Protein AF-A0A7W1L766-F1 (afdb_monomer_lite)

Foldseek 3Di:
DVQVVQVVVCVPDPANKWKFWWFQDPVNFFTAGDYTVPQPPVLNVVRGGQGADCLRAQFSNCLVVVAKDWFQFLCPDRSNPPPSVVCVVRLWTIKIKHFDADPVGHTGGIMMMTHNHGDDDDPVNVPPD

Structure (mmCIF, N/CA/C/O backbone):
data_AF-A0A7W1L766-F1
#
_entry.id   AF-A0A7W1L766-F1
#
loop_
_atom_site.group_PDB
_atom_site.id
_atom_site.type_symbol
_atom_site.label_atom_id
_atom_site.label_alt_id
_atom_site.label_comp_id
_atom_site.label_asym_id
_atom_site.label_entity_id
_atom_site.label_seq_id
_atom_site.pdbx_PDB_ins_code
_atom_site.Cartn_x
_atom_site.Cartn_y
_atom_site.Cartn_z
_atom_site.occupancy
_atom_site.B_iso_or_equiv
_atom_site.auth_seq_id
_atom_site.auth_comp_id
_atom_site.auth_asym_id
_atom_site.auth_atom_id
_atom_site.pdbx_PDB_model_num
ATOM 1 N N . MET A 1 1 ? -17.785 -5.235 -5.051 1.00 73.00 1 MET A N 1
ATOM 2 C CA . MET A 1 1 ? -18.137 -4.032 -4.266 1.00 73.00 1 MET A CA 1
ATOM 3 C C . MET A 1 1 ? -16.911 -3.146 -3.993 1.00 73.00 1 MET A C 1
ATOM 5 O O . MET A 1 1 ? -16.981 -1.982 -4.343 1.00 73.00 1 MET A O 1
ATOM 9 N N . LEU A 1 2 ? -15.754 -3.659 -3.542 1.00 89.00 2 LEU A N 1
ATOM 10 C CA . LEU A 1 2 ? -14.512 -2.852 -3.420 1.00 89.00 2 LEU A CA 1
ATOM 11 C C . LEU A 1 2 ? -13.773 -2.606 -4.747 1.00 89.00 2 LEU A C 1
ATOM 13 O O . LEU A 1 2 ? -13.305 -1.503 -5.010 1.00 89.00 2 LEU A O 1
ATOM 17 N N . ALA A 1 3 ? -13.728 -3.607 -5.631 1.00 90.50 3 ALA A N 1
ATOM 18 C CA . ALA A 1 3 ? -13.066 -3.480 -6.933 1.00 90.50 3 ALA A CA 1
ATOM 19 C C . ALA A 1 3 ? -13.605 -2.317 -7.788 1.00 90.50 3 ALA A C 1
ATOM 21 O O . ALA A 1 3 ? -12.844 -1.680 -8.507 1.00 90.50 3 ALA A O 1
ATOM 22 N N . ALA A 1 4 ? -14.900 -2.005 -7.678 1.00 91.19 4 ALA A N 1
ATOM 23 C CA . ALA A 1 4 ? -15.510 -0.891 -8.399 1.00 91.19 4 ALA A CA 1
ATOM 24 C C . ALA A 1 4 ? -14.983 0.475 -7.925 1.00 91.19 4 ALA A C 1
ATOM 26 O O . ALA A 1 4 ? -14.847 1.383 -8.745 1.00 91.19 4 ALA A O 1
ATOM 27 N N . VAL A 1 5 ? -14.653 0.607 -6.633 1.00 92.50 5 VAL A N 1
ATOM 28 C CA . VAL A 1 5 ? -14.050 1.822 -6.062 1.00 92.50 5 VAL A CA 1
ATOM 29 C C . VAL A 1 5 ? -12.672 2.029 -6.674 1.00 92.50 5 VAL A C 1
ATOM 31 O O . VAL A 1 5 ? -12.446 3.044 -7.326 1.00 92.50 5 VAL A O 1
ATOM 34 N N . VAL A 1 6 ? -11.803 1.017 -6.573 1.00 94.44 6 VAL A N 1
ATOM 35 C CA . VAL A 1 6 ? -10.446 1.048 -7.140 1.00 94.44 6 VAL A CA 1
ATOM 36 C C . VAL A 1 6 ? -10.481 1.389 -8.630 1.00 94.44 6 VAL A C 1
ATOM 38 O O . VAL A 1 6 ? -9.856 2.355 -9.055 1.00 94.44 6 VAL A O 1
ATOM 41 N N . GLN A 1 7 ? -11.296 0.679 -9.412 1.00 92.88 7 GLN A N 1
ATOM 42 C CA . GLN A 1 7 ? -11.413 0.926 -10.850 1.00 92.88 7 GLN A CA 1
ATOM 43 C C . GLN A 1 7 ? -11.918 2.333 -11.185 1.00 92.88 7 GLN A C 1
ATOM 45 O O . GLN A 1 7 ? -11.585 2.877 -12.235 1.00 92.88 7 GLN A O 1
ATOM 50 N N . THR A 1 8 ? -12.765 2.918 -10.337 1.00 92.94 8 THR A N 1
ATOM 51 C CA . THR A 1 8 ? -13.269 4.276 -10.555 1.00 92.94 8 THR A CA 1
ATOM 52 C C . THR A 1 8 ? -12.166 5.300 -10.340 1.00 92.94 8 THR A C 1
ATOM 54 O O . THR A 1 8 ? -11.994 6.160 -11.201 1.00 92.94 8 THR A O 1
ATOM 57 N N . VAL A 1 9 ? -11.372 5.163 -9.275 1.00 91.19 9 VAL A N 1
ATOM 58 C CA . VAL A 1 9 ? -10.219 6.045 -9.034 1.00 91.19 9 VAL A CA 1
ATOM 59 C C . VAL A 1 9 ? -9.183 5.897 -10.153 1.00 91.19 9 VAL A C 1
ATOM 61 O O . VAL A 1 9 ? -8.719 6.892 -10.705 1.00 91.19 9 VAL A O 1
ATOM 64 N N . GLU A 1 10 ? -8.878 4.665 -10.566 1.00 92.88 10 GLU A N 1
ATOM 65 C CA . GLU A 1 10 ? -7.962 4.397 -11.682 1.00 92.88 10 GLU A CA 1
ATOM 66 C C . GLU A 1 10 ? -8.439 5.023 -13.003 1.00 92.88 10 GLU A C 1
ATOM 68 O O . GLU A 1 10 ? -7.623 5.533 -13.763 1.00 92.88 10 GLU A O 1
ATOM 73 N N . ARG A 1 11 ? -9.750 5.001 -13.295 1.00 91.88 11 ARG A N 1
ATOM 74 C CA . ARG A 1 11 ? -10.323 5.614 -14.511 1.00 91.88 11 ARG A CA 1
ATOM 75 C C . ARG A 1 11 ? -10.340 7.139 -14.475 1.00 91.88 11 ARG A C 1
ATOM 77 O O . ARG A 1 11 ? -10.264 7.759 -15.529 1.00 91.88 11 ARG A O 1
ATOM 84 N N . GLN A 1 12 ? -10.513 7.731 -13.296 1.00 88.50 12 GLN A N 1
ATOM 85 C CA . GLN A 1 12 ? -10.543 9.186 -13.126 1.00 88.50 12 GLN A CA 1
ATOM 86 C C . GLN A 1 12 ? -9.139 9.793 -13.064 1.00 88.50 12 GLN A C 1
ATOM 88 O O . GLN A 1 12 ? -8.976 10.992 -13.290 1.00 88.50 12 GLN A O 1
ATOM 93 N N . SER A 1 13 ? -8.121 8.982 -12.771 1.00 85.19 13 SER A N 1
ATOM 94 C CA . SER A 1 13 ? -6.739 9.435 -12.777 1.00 85.19 13 SER A CA 1
ATOM 95 C C . SER A 1 13 ? -6.286 9.793 -14.191 1.00 85.19 13 SER A C 1
ATOM 97 O O . SER A 1 13 ? -6.412 9.008 -15.127 1.00 85.19 13 SER A O 1
ATOM 99 N N . SER A 1 14 ? -5.666 10.962 -14.339 1.00 83.25 14 SER A N 1
ATOM 100 C CA . SER A 1 14 ? -4.963 11.353 -15.566 1.00 83.25 14 SER A CA 1
ATOM 101 C C . SER A 1 14 ? -3.554 10.747 -15.664 1.00 83.25 14 SER A C 1
ATOM 103 O O . SER A 1 14 ? -2.766 11.149 -16.517 1.00 83.25 14 SER A O 1
ATOM 105 N N . THR A 1 15 ? -3.196 9.829 -14.761 1.00 83.31 15 THR A N 1
ATOM 106 C CA . THR A 1 15 ? -1.867 9.206 -14.665 1.00 83.31 15 THR A CA 1
ATOM 107 C C . THR A 1 15 ? -1.968 7.688 -14.821 1.00 83.31 15 THR A C 1
ATOM 109 O O . THR A 1 15 ? -3.051 7.119 -14.723 1.00 83.31 15 THR A O 1
ATOM 112 N N . GLN A 1 16 ? -0.840 7.000 -15.023 1.00 87.31 16 GLN A N 1
ATOM 113 C CA . GLN A 1 16 ? -0.775 5.527 -15.071 1.00 87.31 16 GLN A CA 1
ATOM 114 C C . GLN A 1 16 ? -0.879 4.870 -13.677 1.00 87.31 16 GLN A C 1
ATOM 116 O O . GLN A 1 16 ? -0.234 3.859 -13.411 1.00 87.31 16 GLN A O 1
ATOM 121 N N . MET A 1 17 ? -1.648 5.472 -12.770 1.00 92.88 17 MET A N 1
ATOM 122 C CA . MET A 1 17 ? -1.785 5.016 -11.392 1.00 92.88 17 MET A CA 1
ATOM 123 C C . MET A 1 17 ? -2.572 3.703 -11.322 1.00 92.88 17 MET A C 1
ATOM 125 O O . MET A 1 17 ? -3.586 3.538 -12.005 1.00 92.88 17 MET A O 1
ATOM 129 N N . LEU A 1 18 ? -2.095 2.781 -10.488 1.00 96.44 18 LEU A N 1
ATOM 130 C CA . LEU A 1 18 ? -2.773 1.530 -10.148 1.00 96.44 18 LEU A CA 1
ATOM 131 C C . LEU A 1 18 ? -3.232 1.592 -8.695 1.00 96.44 18 LEU A C 1
ATOM 133 O O . LEU A 1 18 ? -2.467 2.029 -7.838 1.00 96.44 18 LEU A O 1
ATOM 137 N N . GLY A 1 19 ? -4.450 1.145 -8.407 1.00 96.31 19 GLY A N 1
ATOM 138 C CA . GLY A 1 19 ? -4.994 1.187 -7.054 1.00 96.31 19 GLY A CA 1
ATOM 139 C C . GLY A 1 19 ? -5.086 -0.192 -6.404 1.00 96.31 19 GLY A C 1
ATOM 140 O O . GLY A 1 19 ? -5.240 -1.211 -7.082 1.00 96.31 19 GLY A O 1
ATOM 141 N N . SER A 1 20 ? -5.073 -0.228 -5.074 1.00 97.81 20 SER A N 1
ATOM 142 C CA . SER A 1 20 ? -5.461 -1.413 -4.308 1.00 97.81 20 SER A CA 1
ATOM 143 C C . SER A 1 20 ? -6.152 -1.056 -3.000 1.00 97.81 20 SER A C 1
ATOM 145 O O . SER A 1 20 ? -6.006 0.040 -2.466 1.00 97.81 20 SER A O 1
ATOM 147 N N . ILE A 1 21 ? -6.902 -2.018 -2.473 1.00 98.31 21 ILE A N 1
ATOM 148 C CA . ILE A 1 21 ? -7.406 -2.009 -1.104 1.00 98.31 21 ILE A CA 1
ATOM 149 C C . ILE A 1 21 ? -6.888 -3.270 -0.430 1.00 98.31 21 ILE A C 1
ATOM 151 O O . ILE A 1 21 ? -7.128 -4.373 -0.931 1.00 98.31 21 ILE A O 1
ATOM 155 N N . LEU A 1 22 ? -6.214 -3.101 0.704 1.00 98.25 22 LEU A N 1
ATOM 156 C CA . LEU A 1 22 ? -5.900 -4.192 1.617 1.00 98.25 22 LEU A CA 1
ATOM 157 C C . LEU A 1 22 ? -6.731 -4.026 2.887 1.00 98.25 22 LEU A C 1
ATOM 159 O O . LEU A 1 22 ? -6.830 -2.920 3.410 1.00 98.25 22 LEU A O 1
ATOM 163 N N . 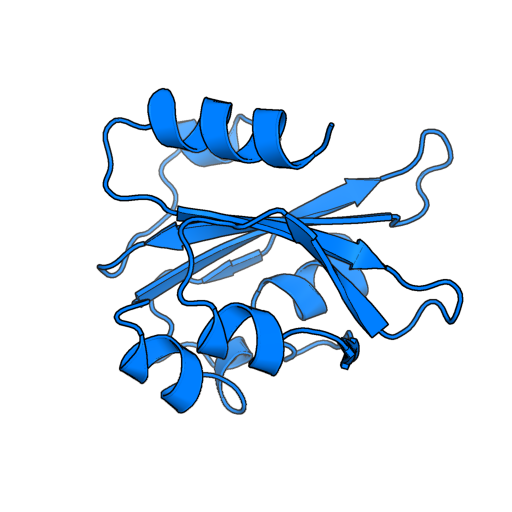LEU A 1 23 ? -7.342 -5.099 3.373 1.00 98.44 23 LEU A N 1
ATOM 164 C CA . LEU A 1 23 ? -8.195 -5.092 4.559 1.00 98.44 23 LEU A CA 1
ATOM 165 C C . LEU A 1 23 ? -7.439 -5.662 5.752 1.00 98.44 23 LEU A C 1
ATOM 167 O O . LEU A 1 23 ? -6.740 -6.657 5.606 1.00 98.44 23 LEU A O 1
ATOM 171 N N . LEU A 1 24 ? -7.585 -5.046 6.919 1.00 98.44 24 LEU A N 1
ATOM 172 C CA . LEU A 1 24 ? -7.036 -5.593 8.152 1.00 98.44 24 LEU A CA 1
ATOM 173 C C . LEU A 1 24 ? -7.811 -6.862 8.518 1.00 98.44 24 LEU A C 1
ATOM 175 O O . LEU A 1 24 ? -9.044 -6.853 8.560 1.00 98.44 24 LEU A O 1
ATOM 179 N N . ASP A 1 25 ? -7.084 -7.951 8.732 1.00 97.88 25 ASP A N 1
ATOM 180 C CA . ASP A 1 25 ? -7.641 -9.225 9.158 1.00 97.88 25 ASP A CA 1
ATOM 181 C C . ASP A 1 25 ? -8.164 -9.119 10.599 1.00 97.88 25 ASP A C 1
ATOM 183 O O . ASP A 1 25 ? -7.858 -8.197 11.358 1.00 97.88 25 ASP A O 1
ATOM 187 N N . THR A 1 26 ? -8.969 -10.096 10.990 1.00 96.00 26 THR A N 1
ATOM 188 C CA . THR A 1 26 ? -9.570 -10.195 12.325 1.00 96.00 26 THR A CA 1
ATOM 189 C C . THR A 1 26 ? -8.550 -10.371 13.450 1.00 96.00 26 THR A C 1
ATOM 191 O O . THR A 1 26 ? -8.878 -10.101 14.604 1.00 96.00 26 THR A O 1
ATOM 194 N N . ASP A 1 27 ? -7.315 -10.769 13.129 1.00 96.81 27 ASP A N 1
ATOM 195 C CA . ASP A 1 27 ? -6.200 -10.800 14.079 1.00 96.81 27 ASP A CA 1
ATOM 196 C C . ASP A 1 27 ? -5.653 -9.406 14.433 1.00 96.81 27 ASP A C 1
ATOM 198 O O . ASP A 1 27 ? -4.925 -9.269 15.414 1.00 96.81 27 ASP A O 1
ATOM 202 N N . GLY A 1 28 ? -6.019 -8.369 13.670 1.00 95.38 28 GLY A N 1
ATOM 203 C CA . GLY A 1 28 ? -5.560 -6.997 13.873 1.00 95.38 28 GLY A CA 1
ATOM 204 C C . GLY A 1 28 ? -4.095 -6.749 13.497 1.00 95.38 28 GLY A C 1
ATOM 205 O O . GLY A 1 28 ? -3.583 -5.668 13.785 1.00 95.38 28 GLY A O 1
ATOM 206 N N . LEU A 1 29 ? -3.428 -7.718 12.866 1.00 97.38 29 LEU A N 1
ATOM 207 C CA . LEU A 1 29 ? -1.995 -7.704 12.566 1.00 97.38 29 LEU A CA 1
ATOM 208 C C . LEU A 1 29 ? -1.703 -7.812 11.071 1.00 97.38 29 LEU A C 1
ATOM 210 O O . LEU A 1 29 ? -0.749 -7.193 10.605 1.00 97.38 29 LEU A O 1
ATOM 214 N N . HIS A 1 30 ? -2.505 -8.555 10.308 1.00 98.56 30 HIS A N 1
ATOM 215 C CA . HIS A 1 30 ? -2.212 -8.823 8.900 1.00 98.56 30 HIS A CA 1
ATOM 216 C C . HIS A 1 30 ? -3.148 -8.084 7.946 1.00 98.56 30 HIS A C 1
ATOM 218 O O . HIS A 1 30 ? -4.345 -7.953 8.183 1.00 98.56 30 HIS A O 1
ATOM 224 N N . LEU A 1 31 ? -2.606 -7.628 6.820 1.00 98.31 31 LEU A N 1
ATOM 225 C CA . LEU A 1 31 ? -3.368 -7.048 5.720 1.00 98.31 31 LEU A CA 1
ATOM 226 C C . LEU A 1 31 ? -3.659 -8.104 4.650 1.00 98.31 31 LEU A C 1
ATOM 228 O O . LEU A 1 31 ? -2.751 -8.760 4.149 1.00 98.31 31 LEU A O 1
ATOM 232 N N . ARG A 1 32 ? -4.927 -8.231 4.261 1.00 98.12 32 ARG A N 1
ATOM 233 C CA . ARG A 1 32 ? -5.432 -9.173 3.254 1.00 98.12 32 ARG A CA 1
ATOM 234 C C . ARG A 1 32 ? -5.847 -8.475 1.975 1.00 98.12 32 ARG A C 1
ATOM 236 O O . ARG A 1 32 ? -6.332 -7.343 2.006 1.00 98.12 32 ARG A O 1
ATOM 243 N N . HIS A 1 33 ? -5.723 -9.156 0.842 1.00 97.38 33 HIS A N 1
ATOM 244 C CA . HIS A 1 33 ? -6.152 -8.593 -0.437 1.00 97.38 33 HIS A CA 1
ATOM 245 C C . HIS A 1 33 ? -7.673 -8.335 -0.477 1.00 97.38 33 HIS A C 1
ATOM 247 O O . HIS A 1 33 ? -8.474 -9.262 -0.387 1.00 97.38 33 HIS A O 1
ATOM 253 N N . GLY A 1 34 ? -8.083 -7.074 -0.663 1.00 96.75 34 GLY A N 1
ATOM 254 C CA . GLY A 1 34 ? -9.491 -6.682 -0.817 1.00 96.75 34 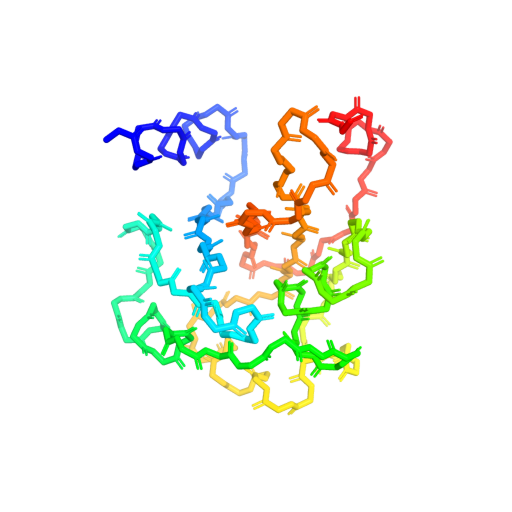GLY A CA 1
ATOM 255 C C . GLY A 1 34 ? -9.869 -6.295 -2.252 1.00 96.75 34 GLY A C 1
ATOM 256 O O . GLY A 1 34 ? -10.937 -6.663 -2.746 1.00 96.75 34 GLY A O 1
ATOM 257 N N . ALA A 1 35 ? -9.005 -5.536 -2.930 1.00 97.00 35 ALA A N 1
ATOM 258 C CA . ALA A 1 35 ? -9.136 -5.179 -4.343 1.00 97.00 35 ALA A CA 1
ATOM 259 C C . ALA A 1 35 ? -7.789 -4.729 -4.930 1.00 97.00 35 ALA A C 1
ATOM 261 O O . ALA A 1 35 ? -6.931 -4.240 -4.205 1.00 97.00 35 ALA A O 1
ATOM 262 N N . GLY A 1 36 ? -7.621 -4.824 -6.251 1.00 93.75 36 GLY A N 1
ATOM 263 C CA . GLY A 1 36 ? -6.409 -4.357 -6.942 1.00 93.75 36 GLY A CA 1
ATOM 264 C C . GLY A 1 36 ? -6.135 -5.109 -8.238 1.00 93.75 36 GLY A C 1
ATOM 265 O O . GLY A 1 36 ? -5.028 -5.584 -8.468 1.00 93.75 36 GLY A O 1
ATOM 266 N N . ALA A 1 37 ? -7.159 -5.289 -9.076 1.00 91.12 37 ALA A N 1
ATOM 267 C CA . ALA A 1 37 ? -7.110 -6.232 -10.197 1.00 91.12 37 ALA A CA 1
ATOM 268 C C . ALA A 1 37 ? -6.107 -5.857 -11.305 1.00 91.12 37 ALA A C 1
ATOM 270 O O . ALA A 1 37 ? -5.739 -6.717 -12.100 1.00 91.12 37 ALA A O 1
ATOM 271 N N . ARG A 1 38 ? -5.686 -4.587 -11.382 1.00 94.94 38 ARG A N 1
ATOM 272 C CA . ARG A 1 38 ? -4.700 -4.124 -12.369 1.00 94.94 38 ARG A CA 1
ATOM 273 C C . ARG A 1 38 ? -3.255 -4.288 -11.908 1.00 94.94 38 ARG A C 1
ATOM 275 O O . ARG A 1 38 ? -2.357 -4.210 -12.743 1.00 94.94 38 ARG A O 1
ATOM 282 N N . LEU A 1 39 ? -3.022 -4.522 -10.615 1.00 95.75 39 LEU A N 1
ATOM 283 C CA . LEU A 1 39 ? -1.707 -4.945 -10.146 1.00 95.75 39 LEU A CA 1
ATOM 284 C C . LEU A 1 39 ? -1.428 -6.378 -10.622 1.00 95.75 39 LEU A C 1
ATOM 286 O O . LEU A 1 39 ? -2.356 -7.190 -10.707 1.00 95.75 39 LEU A O 1
ATOM 290 N N . PRO A 1 40 ? -0.160 -6.728 -10.905 1.00 95.25 40 PRO A N 1
ATOM 291 C CA . PRO A 1 40 ? 0.199 -8.092 -11.266 1.00 95.25 40 PRO A CA 1
ATOM 292 C C . PRO A 1 40 ? -0.279 -9.095 -10.211 1.00 95.25 40 PRO A C 1
ATOM 294 O O . PRO A 1 40 ? -0.063 -8.904 -9.015 1.00 95.25 40 PRO A O 1
ATOM 297 N N . ALA A 1 41 ? -0.887 -10.202 -10.644 1.00 95.50 41 ALA A N 1
ATOM 298 C CA . ALA A 1 41 ? -1.426 -11.210 -9.726 1.00 95.50 41 ALA A CA 1
ATOM 299 C C . ALA A 1 41 ? -0.359 -11.777 -8.770 1.00 95.50 41 ALA A C 1
ATOM 301 O O . ALA A 1 41 ? -0.642 -12.015 -7.599 1.00 95.50 41 ALA A O 1
ATOM 302 N N . ALA A 1 42 ? 0.878 -11.940 -9.253 1.00 96.12 42 ALA A N 1
ATOM 303 C CA . ALA A 1 42 ? 2.011 -12.363 -8.432 1.00 96.12 42 ALA A CA 1
ATOM 304 C C . ALA A 1 42 ? 2.335 -11.354 -7.317 1.00 96.12 42 ALA A C 1
ATOM 306 O O . ALA A 1 42 ? 2.579 -11.766 -6.187 1.00 96.12 42 ALA A O 1
ATOM 307 N N . TYR A 1 43 ? 2.260 -10.053 -7.612 1.00 96.94 43 TYR A N 1
ATOM 308 C CA . TYR A 1 43 ? 2.450 -8.999 -6.619 1.00 96.94 43 TYR A CA 1
ATOM 309 C C . TYR A 1 43 ? 1.338 -9.024 -5.570 1.00 96.94 43 TYR A C 1
ATOM 311 O O . TYR A 1 43 ? 1.632 -9.109 -4.384 1.00 96.94 43 TYR A O 1
ATOM 319 N N . ASN A 1 44 ? 0.072 -9.046 -6.009 1.00 96.94 44 ASN A N 1
ATOM 320 C CA . ASN A 1 44 ? -1.087 -9.134 -5.114 1.00 96.94 44 ASN A CA 1
ATOM 321 C C . ASN A 1 44 ? -0.990 -10.335 -4.167 1.00 96.94 44 ASN A C 1
ATOM 323 O O . ASN A 1 44 ? -1.253 -10.194 -2.980 1.00 96.94 44 ASN A O 1
ATOM 327 N N . LYS A 1 45 ? -0.579 -11.500 -4.679 1.00 96.69 45 LYS A N 1
ATOM 328 C CA . LYS A 1 45 ? -0.389 -12.708 -3.871 1.00 96.69 45 LYS A CA 1
ATOM 329 C C . LYS A 1 45 ? 0.767 -12.573 -2.879 1.00 96.69 45 LYS A C 1
ATOM 331 O O . LYS A 1 45 ? 0.673 -13.083 -1.773 1.00 96.69 45 LYS A O 1
ATOM 336 N N . ALA A 1 46 ? 1.861 -11.929 -3.277 1.00 95.69 46 ALA A N 1
ATOM 337 C CA . ALA A 1 46 ? 3.038 -11.773 -2.429 1.00 95.69 46 ALA A CA 1
ATOM 338 C C . ALA A 1 46 ? 2.812 -10.801 -1.260 1.00 95.69 46 ALA A C 1
ATOM 340 O O . ALA A 1 46 ? 3.447 -10.954 -0.222 1.00 95.69 46 ALA A O 1
ATOM 341 N N . ILE A 1 47 ? 1.919 -9.819 -1.424 1.00 95.12 47 ILE A N 1
ATOM 342 C CA . ILE A 1 47 ? 1.559 -8.865 -0.365 1.00 95.12 47 ILE A CA 1
ATOM 343 C C . ILE A 1 47 ? 0.319 -9.284 0.443 1.00 95.12 47 ILE A C 1
ATOM 345 O O . ILE A 1 47 ? -0.076 -8.573 1.364 1.00 95.12 47 ILE A O 1
ATOM 349 N N . ASP A 1 48 ? -0.323 -10.402 0.100 1.00 97.12 48 ASP A N 1
ATOM 350 C CA . ASP A 1 48 ? -1.490 -10.904 0.826 1.00 97.12 48 ASP A CA 1
ATOM 351 C C . ASP A 1 48 ? -1.052 -11.605 2.119 1.00 97.12 48 ASP A C 1
ATOM 353 O O . ASP A 1 48 ? -0.364 -12.625 2.091 1.00 97.12 48 ASP A O 1
ATOM 357 N N . GLY A 1 49 ? -1.453 -11.052 3.263 1.00 96.88 49 GLY A N 1
ATOM 358 C CA . GLY A 1 49 ? -1.038 -11.505 4.588 1.00 96.88 49 GLY A CA 1
ATOM 359 C C . GLY A 1 49 ? 0.220 -10.823 5.125 1.00 96.88 49 GLY A C 1
ATOM 360 O O . GLY A 1 49 ? 0.843 -11.380 6.022 1.00 96.88 49 GLY A O 1
ATOM 361 N N . ILE A 1 50 ? 0.613 -9.651 4.608 1.00 96.19 50 ILE A N 1
ATOM 362 C CA . ILE A 1 50 ? 1.718 -8.882 5.207 1.00 96.19 50 ILE A CA 1
ATOM 363 C C . ILE A 1 50 ? 1.339 -8.395 6.606 1.00 96.19 50 ILE A C 1
ATOM 365 O O . ILE A 1 50 ? 0.228 -7.908 6.819 1.00 96.19 50 ILE A O 1
ATOM 369 N N . GLU A 1 51 ? 2.269 -8.507 7.548 1.00 97.94 51 GLU A N 1
ATOM 370 C CA . GLU A 1 51 ? 2.122 -7.949 8.892 1.00 97.94 51 GLU A CA 1
ATOM 371 C C . GLU A 1 51 ? 2.296 -6.421 8.856 1.00 97.94 51 GLU A C 1
ATOM 373 O O . GLU A 1 51 ? 3.149 -5.892 8.135 1.00 97.94 51 GLU A O 1
ATOM 378 N N . ILE A 1 52 ? 1.473 -5.696 9.615 1.00 98.31 52 ILE A N 1
ATOM 379 C CA . ILE A 1 52 ? 1.609 -4.247 9.779 1.00 98.31 52 ILE A CA 1
ATOM 380 C C . ILE A 1 52 ? 2.794 -3.920 10.692 1.00 98.31 52 ILE A C 1
ATOM 382 O O . ILE A 1 52 ? 3.084 -4.627 11.651 1.00 98.31 52 ILE A O 1
ATOM 386 N N . GLY A 1 53 ? 3.456 -2.795 10.450 1.00 97.62 53 GLY A N 1
ATOM 387 C CA . GLY A 1 53 ? 4.598 -2.385 11.259 1.00 97.62 53 GLY A CA 1
ATOM 388 C C . GLY A 1 53 ? 5.176 -1.054 10.802 1.00 97.62 53 GLY A C 1
ATOM 389 O O . GLY A 1 53 ? 4.738 -0.522 9.784 1.00 97.62 53 GLY A O 1
ATOM 390 N N . PRO A 1 54 ? 6.159 -0.506 11.531 1.00 96.56 54 PRO A N 1
ATOM 391 C CA . PRO A 1 54 ? 6.732 0.809 11.240 1.00 96.56 54 PRO A CA 1
ATOM 392 C C . PRO A 1 54 ? 7.507 0.874 9.913 1.00 96.56 54 PRO A C 1
ATOM 394 O O . PRO A 1 54 ? 7.713 1.968 9.405 1.00 96.56 54 PRO A O 1
ATOM 397 N N . GLU A 1 55 ? 7.919 -0.269 9.353 1.00 95.31 55 GLU A N 1
ATOM 398 C CA . GLU A 1 55 ? 8.688 -0.383 8.100 1.00 95.31 55 GLU A CA 1
ATOM 399 C C . GLU A 1 55 ? 8.091 -1.467 7.176 1.00 95.31 55 GLU A C 1
ATOM 401 O O . GLU A 1 55 ? 8.790 -2.291 6.582 1.00 95.31 55 GLU A O 1
ATOM 406 N N . ALA A 1 56 ? 6.758 -1.510 7.094 1.00 96.81 56 ALA A N 1
ATOM 407 C CA . ALA A 1 56 ? 5.999 -2.542 6.380 1.00 96.81 56 ALA A CA 1
ATOM 408 C C . ALA A 1 56 ? 5.486 -2.055 5.006 1.00 96.81 56 ALA A C 1
ATOM 410 O O . ALA A 1 56 ? 4.307 -2.200 4.664 1.00 96.81 56 ALA A O 1
ATOM 411 N N . GLY A 1 57 ? 6.355 -1.393 4.233 1.00 96.75 57 GLY A N 1
ATOM 412 C CA . GLY A 1 57 ? 5.966 -0.649 3.031 1.00 96.75 57 GLY A CA 1
ATOM 413 C C . GLY A 1 57 ? 4.958 0.464 3.343 1.00 96.75 57 GLY A C 1
ATOM 414 O O . GLY A 1 57 ? 4.712 0.799 4.501 1.00 96.75 57 GLY A O 1
ATOM 415 N N . SER A 1 58 ? 4.326 1.043 2.320 1.00 97.69 58 SER A N 1
ATOM 416 C CA . SER A 1 58 ? 3.360 2.130 2.551 1.00 97.69 58 SER A CA 1
ATOM 417 C C . SER A 1 58 ? 2.073 1.640 3.235 1.00 97.69 58 SER A C 1
ATOM 419 O O . SER A 1 58 ? 1.579 2.293 4.149 1.00 97.69 58 SER A O 1
ATOM 421 N N . CYS A 1 59 ? 1.537 0.479 2.833 1.00 97.69 59 CYS A N 1
ATOM 422 C CA . CYS A 1 59 ? 0.264 -0.044 3.353 1.00 97.69 59 CYS A CA 1
ATOM 423 C C . CYS A 1 59 ? 0.358 -0.491 4.817 1.00 97.69 59 CYS A C 1
ATOM 425 O O . CYS A 1 59 ? -0.430 -0.049 5.652 1.00 97.69 59 CYS A O 1
ATOM 427 N N . GLY A 1 60 ? 1.334 -1.342 5.147 1.00 97.81 60 GLY A N 1
ATOM 428 C CA . GLY A 1 60 ? 1.496 -1.841 6.511 1.00 97.81 60 GLY A CA 1
ATOM 429 C C . GLY A 1 60 ? 1.825 -0.717 7.492 1.00 97.81 60 GLY A C 1
ATOM 430 O O . GLY A 1 60 ? 1.241 -0.653 8.573 1.00 97.81 60 GLY A O 1
ATOM 431 N N . THR A 1 61 ? 2.670 0.231 7.079 1.00 98.38 61 THR A N 1
ATOM 432 C CA . THR A 1 61 ? 3.025 1.396 7.904 1.00 98.38 61 THR A CA 1
ATOM 433 C C . THR A 1 61 ? 1.845 2.337 8.114 1.00 98.38 61 THR A C 1
ATOM 435 O O . THR A 1 61 ? 1.618 2.784 9.239 1.00 98.38 61 THR A O 1
ATOM 438 N N . ALA A 1 62 ? 1.039 2.600 7.081 1.00 98.38 62 ALA A N 1
ATOM 439 C CA . ALA A 1 62 ? -0.159 3.430 7.210 1.00 98.38 62 ALA A CA 1
ATOM 440 C C . ALA A 1 62 ? -1.200 2.814 8.160 1.00 98.38 62 ALA A C 1
ATOM 442 O O . ALA A 1 62 ? -1.771 3.511 8.999 1.00 98.38 62 ALA A O 1
ATOM 443 N N . ALA A 1 63 ? -1.414 1.497 8.074 1.00 98.19 63 ALA A N 1
ATOM 444 C CA . ALA A 1 63 ? -2.295 0.776 8.990 1.00 98.19 63 ALA A CA 1
ATOM 445 C C . ALA A 1 63 ? -1.774 0.804 10.440 1.00 98.19 63 ALA A C 1
ATOM 447 O O . ALA A 1 63 ? -2.547 1.058 11.363 1.00 98.19 63 ALA A O 1
ATOM 448 N N . HIS A 1 64 ? -0.466 0.599 10.634 1.00 98.31 64 HIS A N 1
ATOM 449 C CA . HIS A 1 64 ? 0.180 0.597 11.950 1.00 98.31 64 HIS A CA 1
ATOM 450 C C . HIS A 1 64 ? 0.133 1.972 12.632 1.00 98.31 64 HIS A C 1
ATOM 452 O O . HIS A 1 64 ? -0.279 2.099 13.783 1.00 98.31 64 HIS A O 1
ATOM 458 N N . THR A 1 65 ? 0.534 3.016 11.906 1.00 97.75 65 THR A N 1
ATOM 459 C CA . THR A 1 65 ? 0.633 4.389 12.429 1.00 97.75 65 THR A CA 1
ATOM 460 C C . THR A 1 65 ? -0.703 5.124 12.458 1.00 97.75 65 THR A C 1
ATOM 462 O O . THR A 1 65 ? -0.817 6.157 13.117 1.00 97.75 65 THR A O 1
ATOM 465 N N . LYS A 1 66 ? -1.723 4.601 11.762 1.00 97.44 66 LYS A N 1
ATOM 466 C CA . LYS A 1 66 ? -3.015 5.264 11.535 1.00 97.44 66 LYS A CA 1
ATOM 467 C C . LYS A 1 66 ? -2.863 6.622 10.845 1.00 97.44 66 LYS A C 1
ATOM 469 O O . LYS A 1 66 ? -3.654 7.530 11.092 1.00 97.44 66 LYS A O 1
ATOM 474 N N . GLN A 1 67 ? -1.847 6.767 9.998 1.00 97.12 67 GLN A N 1
ATOM 475 C CA . GLN A 1 67 ? -1.555 7.989 9.251 1.00 97.12 67 GLN A CA 1
ATOM 476 C C . GLN A 1 67 ? -1.343 7.675 7.766 1.00 97.12 67 GLN A C 1
ATOM 478 O O . GLN A 1 67 ? -0.909 6.570 7.433 1.00 97.12 67 GLN A O 1
ATOM 483 N N . PRO A 1 68 ? -1.630 8.619 6.854 1.00 96.81 68 PRO A N 1
ATOM 484 C CA . PRO A 1 68 ? -1.224 8.488 5.461 1.00 96.81 68 PRO A CA 1
ATOM 485 C C . PRO A 1 68 ? 0.302 8.382 5.325 1.00 96.81 68 PRO A C 1
ATOM 487 O O . PRO A 1 68 ? 1.047 9.074 6.018 1.00 96.81 68 PRO A O 1
ATOM 490 N N . VAL A 1 69 ? 0.762 7.545 4.398 1.00 97.38 69 VAL A N 1
ATOM 491 C CA . VAL A 1 69 ? 2.181 7.343 4.080 1.00 97.38 69 VAL A CA 1
ATOM 492 C C . VAL A 1 69 ? 2.400 7.589 2.593 1.00 97.38 69 VAL A C 1
ATOM 494 O O . VAL A 1 69 ? 1.759 6.953 1.755 1.00 97.38 69 VAL A O 1
ATOM 497 N N . TYR A 1 70 ? 3.336 8.478 2.262 1.00 97.00 70 TYR A N 1
ATOM 498 C CA . TYR A 1 70 ? 3.659 8.864 0.888 1.00 97.00 70 TYR A CA 1
ATOM 499 C C . TYR A 1 70 ? 5.111 8.512 0.572 1.00 97.00 70 TYR A C 1
ATOM 501 O O . TYR A 1 70 ? 6.022 9.253 0.926 1.00 97.00 70 TYR A O 1
ATOM 509 N N . VAL A 1 71 ? 5.328 7.383 -0.106 1.00 97.81 71 VAL A N 1
ATOM 510 C CA . VAL A 1 71 ? 6.658 7.000 -0.595 1.00 97.81 71 VAL A CA 1
ATOM 511 C C . VAL A 1 71 ? 6.823 7.459 -2.037 1.00 97.81 71 VAL A C 1
ATOM 513 O O . VAL A 1 71 ? 6.151 6.941 -2.936 1.00 97.81 71 VAL A O 1
ATOM 516 N N . SER A 1 72 ? 7.729 8.415 -2.248 1.00 97.25 72 SER A N 1
ATOM 517 C CA . SER A 1 72 ? 7.975 9.038 -3.555 1.00 97.25 72 SER A CA 1
ATOM 518 C C . SER A 1 72 ? 8.883 8.220 -4.471 1.00 97.25 72 SER A C 1
ATOM 520 O O . SER A 1 72 ? 8.705 8.278 -5.686 1.00 97.25 72 SER A O 1
ATOM 522 N N . ASP A 1 73 ? 9.822 7.443 -3.916 1.00 98.06 73 ASP A N 1
ATOM 523 C CA . ASP A 1 73 ? 10.611 6.453 -4.663 1.00 98.06 73 ASP A CA 1
ATOM 524 C C . ASP A 1 73 ? 10.895 5.197 -3.824 1.00 98.06 73 ASP A C 1
ATOM 526 O O . ASP A 1 73 ? 11.714 5.196 -2.905 1.00 98.06 73 ASP A O 1
ATOM 530 N N . ILE A 1 74 ? 10.256 4.089 -4.195 1.00 98.31 74 ILE A N 1
ATOM 531 C CA . ILE A 1 74 ? 10.411 2.765 -3.579 1.00 98.31 74 ILE A CA 1
ATOM 532 C C . ILE A 1 74 ? 11.864 2.277 -3.646 1.00 98.31 74 ILE A C 1
ATOM 534 O O . ILE A 1 74 ? 12.299 1.500 -2.796 1.00 98.31 74 ILE A O 1
ATOM 538 N N . ALA A 1 75 ? 12.640 2.706 -4.647 1.00 97.94 75 ALA A N 1
ATOM 539 C CA . ALA A 1 75 ? 14.015 2.242 -4.812 1.00 97.94 75 ALA A CA 1
ATOM 540 C C . ALA A 1 75 ? 14.936 2.664 -3.649 1.00 97.94 75 ALA A C 1
ATOM 542 O O . ALA A 1 75 ? 15.909 1.962 -3.340 1.00 97.94 75 ALA A O 1
ATOM 543 N N . THR A 1 76 ? 14.624 3.789 -3.008 1.00 97.75 76 THR A N 1
ATOM 544 C CA . THR A 1 76 ? 15.477 4.436 -2.003 1.00 97.75 76 THR A CA 1
ATOM 545 C C . THR A 1 76 ? 14.828 4.548 -0.630 1.00 97.75 76 THR A C 1
ATOM 547 O O . THR A 1 76 ? 15.541 4.748 0.347 1.00 97.75 76 THR A O 1
ATOM 550 N N . ASP A 1 77 ? 13.504 4.432 -0.542 1.00 97.88 77 ASP A N 1
ATOM 551 C CA . ASP A 1 77 ? 12.777 4.643 0.706 1.00 97.88 77 ASP A CA 1
ATOM 552 C C . ASP A 1 77 ? 12.969 3.483 1.710 1.00 97.88 77 ASP A C 1
ATOM 554 O O . ASP A 1 77 ? 12.810 2.311 1.338 1.00 97.88 77 ASP A O 1
ATOM 558 N N . PRO A 1 78 ? 13.302 3.776 2.983 1.00 97.12 78 PRO A N 1
ATOM 559 C CA . PRO A 1 78 ? 13.570 2.755 3.995 1.00 97.12 78 PRO A CA 1
ATOM 560 C C . PRO A 1 78 ? 12.351 1.891 4.333 1.00 97.12 78 PRO A C 1
ATOM 562 O O . PRO A 1 78 ? 12.526 0.706 4.611 1.00 97.12 78 PRO A O 1
ATOM 565 N N . LEU A 1 79 ? 11.120 2.411 4.219 1.00 97.38 79 LEU A N 1
ATOM 566 C CA . LEU A 1 79 ? 9.904 1.633 4.497 1.00 97.38 79 LEU A CA 1
ATOM 567 C C . LEU A 1 79 ? 9.767 0.423 3.567 1.00 97.38 79 LEU A C 1
ATOM 569 O O . LEU A 1 79 ? 9.060 -0.535 3.873 1.00 97.38 79 LEU A O 1
ATOM 573 N N . TRP A 1 80 ? 10.431 0.465 2.411 1.00 97.38 80 TRP A N 1
ATOM 574 C CA . TRP A 1 80 ? 10.398 -0.582 1.403 1.00 97.38 80 TRP A CA 1
ATOM 575 C C . TRP A 1 80 ? 11.601 -1.521 1.461 1.00 97.38 80 TRP A C 1
ATOM 577 O O . TRP A 1 80 ? 11.691 -2.393 0.603 1.00 97.38 80 TRP A O 1
ATOM 587 N N . ALA A 1 81 ? 12.502 -1.425 2.445 1.00 95.31 81 ALA A N 1
ATOM 588 C CA . ALA A 1 81 ? 13.719 -2.246 2.505 1.00 95.31 81 ALA A CA 1
ATOM 589 C C . ALA A 1 81 ? 13.455 -3.751 2.277 1.00 95.31 81 ALA A C 1
ATOM 591 O O . ALA A 1 81 ? 14.146 -4.384 1.475 1.00 95.31 81 ALA A O 1
ATOM 592 N N . ASN A 1 82 ? 12.390 -4.285 2.883 1.00 92.69 82 ASN A N 1
ATOM 593 C CA . ASN A 1 82 ? 12.007 -5.699 2.787 1.00 92.69 82 ASN A CA 1
ATOM 594 C C . ASN A 1 82 ? 11.169 -6.052 1.540 1.00 92.69 82 ASN A C 1
ATOM 596 O O . ASN A 1 82 ? 11.054 -7.222 1.183 1.00 92.69 82 ASN A O 1
ATOM 600 N N . PHE A 1 83 ? 10.597 -5.060 0.849 1.00 93.00 83 PHE A N 1
ATOM 601 C CA . PHE A 1 83 ? 9.622 -5.253 -0.242 1.00 93.00 83 PHE A CA 1
ATOM 602 C C . PHE A 1 83 ? 10.073 -4.668 -1.585 1.00 93.00 83 PHE A C 1
ATOM 604 O O . PHE A 1 83 ? 9.443 -4.902 -2.619 1.00 93.00 83 PHE A O 1
ATOM 611 N N . LYS A 1 84 ? 11.169 -3.906 -1.592 1.00 96.00 84 LYS A N 1
ATOM 612 C CA . LYS A 1 84 ? 11.649 -3.124 -2.731 1.00 96.00 84 LYS A CA 1
ATOM 613 C C . LYS A 1 84 ? 11.838 -3.986 -3.969 1.00 96.00 84 LYS A C 1
ATOM 615 O O . LYS A 1 84 ? 11.278 -3.675 -5.011 1.00 96.00 84 LYS A O 1
ATOM 620 N N . ASN A 1 85 ? 12.588 -5.083 -3.865 1.00 97.00 85 ASN A N 1
ATOM 621 C CA . ASN A 1 85 ? 12.899 -5.920 -5.028 1.00 97.00 85 ASN A CA 1
ATOM 622 C C . ASN A 1 85 ? 11.632 -6.506 -5.665 1.00 97.00 85 ASN A C 1
ATOM 624 O O . ASN A 1 85 ? 11.503 -6.505 -6.888 1.00 97.00 85 ASN A O 1
ATOM 628 N N . LEU A 1 86 ? 10.674 -6.933 -4.838 1.00 96.62 86 LEU A N 1
ATOM 629 C CA . LEU A 1 86 ? 9.371 -7.405 -5.293 1.00 96.62 86 LEU A CA 1
ATOM 630 C C . LEU A 1 86 ? 8.637 -6.302 -6.071 1.00 96.62 86 LEU A C 1
ATOM 632 O O . LEU A 1 86 ? 8.247 -6.516 -7.215 1.00 96.62 86 LEU A O 1
ATOM 636 N N . ALA A 1 87 ? 8.496 -5.112 -5.490 1.00 96.81 87 ALA A N 1
ATOM 637 C CA . ALA A 1 87 ? 7.781 -4.000 -6.115 1.00 96.81 87 ALA A CA 1
ATOM 638 C C . ALA A 1 87 ? 8.447 -3.514 -7.415 1.00 96.81 87 ALA A C 1
ATOM 640 O O . ALA A 1 87 ? 7.775 -3.358 -8.437 1.00 96.81 87 ALA A O 1
ATOM 641 N N . LEU A 1 88 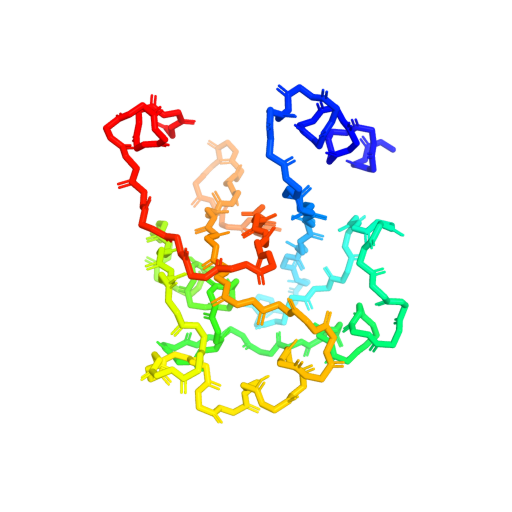? 9.774 -3.349 -7.402 1.00 97.81 88 LEU A N 1
ATOM 642 C CA . LEU A 1 88 ? 10.552 -2.913 -8.563 1.00 97.81 88 LEU A CA 1
ATOM 643 C C . LEU A 1 88 ? 10.485 -3.927 -9.711 1.00 97.81 88 LEU A C 1
ATOM 645 O O . LEU A 1 88 ? 10.387 -3.520 -10.867 1.00 97.81 88 LEU A O 1
ATOM 649 N N . SER A 1 89 ? 10.472 -5.233 -9.416 1.00 97.56 89 SER A N 1
ATOM 650 C CA . SER A 1 89 ? 10.319 -6.279 -10.442 1.00 97.56 89 SER A CA 1
ATOM 651 C C . SER A 1 89 ? 8.979 -6.204 -11.187 1.00 97.56 89 SER A C 1
ATOM 653 O O . SER A 1 89 ? 8.865 -6.667 -12.320 1.00 97.56 89 SER A O 1
ATOM 655 N N . HIS A 1 90 ? 7.982 -5.564 -10.573 1.00 97.00 90 HIS A N 1
ATOM 656 C CA . HIS A 1 90 ? 6.666 -5.298 -11.146 1.00 97.00 90 HIS A CA 1
ATOM 657 C C . HIS A 1 90 ? 6.515 -3.867 -11.686 1.00 97.00 90 HIS A C 1
ATOM 659 O O . HIS A 1 90 ? 5.408 -3.455 -12.029 1.00 97.00 90 HIS A O 1
ATOM 665 N N . GLY A 1 91 ? 7.614 -3.111 -11.788 1.00 96.69 91 GLY A N 1
ATOM 666 C CA . GLY A 1 91 ? 7.629 -1.760 -12.347 1.00 96.69 91 GLY A CA 1
ATOM 667 C C . GLY A 1 91 ? 7.017 -0.693 -11.440 1.00 96.69 91 GLY A C 1
ATOM 668 O O . GLY A 1 91 ? 6.714 0.394 -11.918 1.00 96.69 91 GLY A O 1
ATOM 669 N N . LEU A 1 92 ? 6.822 -0.977 -10.151 1.00 97.50 92 LEU A N 1
ATOM 670 C CA . LEU A 1 92 ? 6.265 -0.024 -9.191 1.00 97.50 92 LEU A CA 1
ATOM 671 C C . LEU A 1 92 ? 7.394 0.841 -8.627 1.00 97.50 92 LEU A C 1
ATOM 673 O O . LEU A 1 92 ? 8.380 0.316 -8.114 1.00 97.50 92 LEU A O 1
ATOM 677 N N . ARG A 1 93 ? 7.256 2.164 -8.718 1.00 97.81 93 ARG A N 1
ATOM 678 C CA . ARG A 1 93 ? 8.293 3.127 -8.322 1.00 97.81 93 ARG A CA 1
ATOM 679 C C . ARG A 1 93 ? 7.874 4.086 -7.228 1.00 97.81 93 ARG A C 1
ATOM 681 O O . ARG A 1 93 ? 8.744 4.523 -6.499 1.00 97.81 93 ARG A O 1
ATOM 688 N N . ALA A 1 94 ? 6.591 4.367 -7.059 1.00 97.62 94 ALA A N 1
ATOM 689 C CA . ALA A 1 94 ? 6.081 5.118 -5.914 1.00 97.62 94 ALA A CA 1
ATOM 690 C C . ALA A 1 94 ? 4.835 4.424 -5.361 1.00 97.62 94 ALA A C 1
ATOM 692 O O . ALA A 1 94 ? 4.123 3.747 -6.111 1.00 97.62 94 ALA A O 1
ATOM 693 N N . CYS A 1 95 ? 4.579 4.585 -4.064 1.00 97.69 95 CYS A N 1
ATOM 694 C CA . CYS A 1 95 ? 3.391 4.039 -3.419 1.00 97.69 95 CYS A CA 1
ATOM 695 C C . CYS A 1 95 ? 2.912 4.952 -2.295 1.00 97.69 95 CYS A C 1
ATOM 697 O O . CYS A 1 95 ? 3.625 5.194 -1.317 1.00 97.69 95 CYS A O 1
ATOM 699 N N . TRP A 1 96 ? 1.679 5.422 -2.418 1.00 96.88 96 TRP A N 1
ATOM 700 C CA . TRP A 1 96 ? 1.005 6.211 -1.396 1.00 96.88 96 TRP A CA 1
ATOM 701 C C . TRP A 1 96 ? -0.124 5.391 -0.809 1.00 96.88 96 TRP A C 1
ATOM 703 O O . TRP A 1 96 ? -0.809 4.687 -1.545 1.00 96.88 96 TRP A O 1
ATOM 713 N N . SER A 1 97 ? -0.315 5.465 0.500 1.00 97.56 97 SER A N 1
ATOM 714 C CA . SER A 1 97 ? -1.316 4.668 1.192 1.00 97.56 97 SER A CA 1
ATOM 715 C C . SER A 1 97 ? -1.992 5.467 2.288 1.00 97.56 97 SER A C 1
ATOM 717 O O . SER A 1 97 ? -1.324 6.084 3.114 1.00 97.56 97 SER A O 1
ATOM 719 N N . THR A 1 98 ? -3.316 5.381 2.333 1.00 97.12 98 THR A N 1
ATOM 720 C CA . THR A 1 98 ? -4.156 6.033 3.336 1.00 97.12 98 THR A CA 1
ATOM 721 C C . THR A 1 98 ? -4.916 4.972 4.134 1.00 97.12 98 THR A C 1
ATOM 723 O O . THR A 1 98 ? -5.506 4.069 3.529 1.00 97.12 98 THR A O 1
ATOM 726 N N . PRO A 1 99 ? -4.929 5.045 5.477 1.00 97.69 99 PRO A N 1
ATOM 727 C CA . PRO A 1 99 ? -5.722 4.141 6.302 1.00 97.69 99 PRO A CA 1
ATOM 728 C C . PRO A 1 99 ? -7.224 4.352 6.082 1.00 97.69 99 PRO A C 1
ATOM 730 O O . PRO A 1 99 ? -7.710 5.475 5.975 1.00 97.69 99 PRO A O 1
ATOM 733 N N . ILE A 1 100 ? -7.967 3.250 6.035 1.00 97.69 100 ILE A N 1
ATOM 734 C CA . ILE A 1 100 ? -9.429 3.234 5.987 1.00 97.69 100 ILE A CA 1
ATOM 735 C C . ILE A 1 100 ? -9.925 3.019 7.412 1.00 97.69 100 ILE A C 1
ATOM 737 O O . ILE A 1 100 ? -9.523 2.053 8.062 1.00 97.69 100 ILE A O 1
ATOM 741 N N . PHE A 1 101 ? -10.820 3.883 7.884 1.00 97.31 101 PHE A N 1
ATOM 742 C CA . PHE A 1 101 ? -11.369 3.804 9.235 1.00 97.31 101 PHE A CA 1
ATOM 743 C C . PHE A 1 101 ? -12.833 3.366 9.246 1.00 97.31 101 PHE A C 1
ATOM 745 O O . PHE A 1 101 ? -13.604 3.667 8.334 1.00 97.31 101 PHE A O 1
ATOM 752 N N . SER A 1 102 ? -13.229 2.681 10.316 1.00 96.00 102 SER A N 1
ATOM 753 C CA . SER A 1 102 ? -14.630 2.508 10.684 1.00 96.00 102 SER A CA 1
ATOM 754 C C . SER A 1 102 ? -15.216 3.828 11.191 1.00 96.00 102 SER A C 1
ATOM 756 O O . SER A 1 102 ? -14.493 4.753 11.566 1.00 96.00 102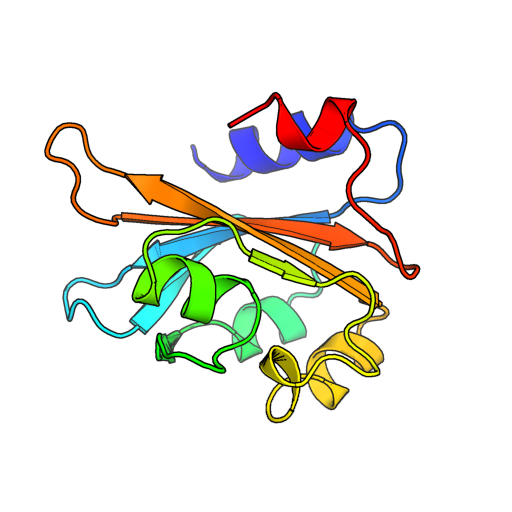 SER A O 1
ATOM 758 N N . SER A 1 103 ? -16.542 3.883 11.323 1.00 95.12 103 SER A N 1
AT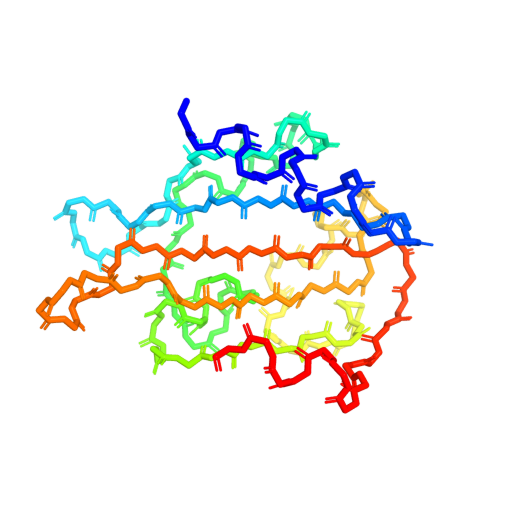OM 759 C CA . SER A 1 103 ? -17.229 4.996 11.995 1.00 95.12 103 SER A CA 1
ATOM 760 C C . SER A 1 103 ? -16.825 5.177 13.465 1.00 95.12 103 SER A C 1
ATOM 762 O O . SER A 1 103 ? -17.064 6.234 14.038 1.00 95.12 103 SER A O 1
ATOM 764 N N . THR A 1 104 ? -16.207 4.162 14.076 1.00 95.06 104 THR A N 1
ATOM 765 C CA . THR A 1 104 ? -15.697 4.190 15.453 1.00 95.06 104 THR A CA 1
ATOM 766 C C . THR A 1 104 ? -14.203 4.522 15.539 1.00 95.06 104 THR A C 1
ATOM 768 O O . THR A 1 104 ? -13.642 4.510 16.632 1.00 95.06 104 THR A O 1
ATOM 771 N N . GLY A 1 105 ? -13.542 4.812 14.411 1.00 93.19 105 GLY A N 1
ATOM 772 C CA . GLY A 1 105 ? -12.118 5.163 14.359 1.00 93.19 105 GLY A CA 1
ATOM 773 C C . GLY A 1 105 ? -11.156 3.970 14.404 1.00 93.19 105 GLY A C 1
ATOM 774 O O . GLY A 1 105 ? -9.946 4.158 14.545 1.00 93.19 105 GLY A O 1
ATOM 775 N N . ALA A 1 106 ? -11.657 2.738 14.282 1.00 96.12 106 ALA A N 1
ATOM 776 C CA . ALA A 1 106 ? -10.814 1.553 14.137 1.00 96.12 106 ALA A CA 1
ATOM 777 C C . ALA A 1 106 ? -10.283 1.449 12.700 1.00 96.12 106 ALA A C 1
ATOM 779 O O . ALA A 1 106 ? -11.005 1.756 11.755 1.00 96.12 106 ALA A O 1
ATOM 780 N N . VAL A 1 107 ? -9.039 1.001 12.521 1.00 98.00 107 VAL A N 1
ATOM 781 C CA . VAL A 1 107 ? -8.482 0.751 11.182 1.00 98.00 107 VAL A CA 1
ATOM 782 C C . VAL A 1 107 ? -9.128 -0.506 10.605 1.00 98.00 107 VAL A C 1
ATOM 784 O O . VAL A 1 107 ? -9.099 -1.560 11.230 1.00 98.00 107 VAL A O 1
ATOM 787 N N . LEU A 1 108 ? -9.698 -0.387 9.409 1.00 98.06 108 LEU A N 1
ATOM 788 C CA . LEU A 1 108 ? -10.281 -1.488 8.639 1.00 98.06 108 LEU A CA 1
ATOM 789 C C . LEU A 1 108 ? -9.348 -1.990 7.535 1.00 98.06 108 LEU A C 1
ATOM 791 O O . LEU A 1 108 ? -9.598 -3.039 6.948 1.00 98.06 108 LEU A O 1
ATOM 795 N N . GLY A 1 109 ? -8.306 -1.230 7.203 1.00 98.06 109 GLY A N 1
ATOM 796 C CA . GLY A 1 109 ? -7.414 -1.522 6.091 1.00 98.06 109 GLY A CA 1
ATOM 797 C C . GLY A 1 109 ? -6.753 -0.267 5.543 1.00 98.06 109 GLY A C 1
ATOM 798 O O . GLY A 1 109 ? -6.654 0.750 6.227 1.00 98.06 109 GLY A O 1
ATOM 799 N N . THR A 1 110 ? -6.324 -0.331 4.289 1.00 98.19 110 THR A N 1
ATOM 800 C CA . THR A 1 110 ? -5.695 0.772 3.561 1.00 98.19 110 THR A CA 1
ATOM 801 C C . THR A 1 110 ? -6.168 0.832 2.118 1.00 98.19 110 THR A C 1
ATOM 803 O O . THR A 1 110 ? -6.482 -0.190 1.505 1.00 98.19 110 THR A O 1
ATOM 806 N N . PHE A 1 111 ? -6.200 2.045 1.573 1.00 97.69 111 PHE A N 1
ATOM 807 C CA . PHE A 1 111 ? -6.285 2.301 0.142 1.00 97.69 111 PHE A CA 1
ATOM 808 C C . PHE A 1 111 ? -4.924 2.790 -0.343 1.00 97.69 111 PHE A C 1
ATOM 810 O O . PHE A 1 111 ? -4.390 3.747 0.218 1.00 97.69 111 PHE A O 1
ATOM 817 N N . ALA A 1 112 ? -4.382 2.154 -1.378 1.00 97.25 112 ALA A N 1
ATOM 818 C CA . ALA A 1 112 ? -3.070 2.477 -1.913 1.00 97.25 112 ALA A CA 1
ATOM 819 C C . ALA A 1 112 ? -3.112 2.836 -3.396 1.00 97.25 112 ALA A C 1
ATOM 821 O O . ALA A 1 112 ? -3.913 2.303 -4.165 1.00 97.25 112 ALA A O 1
ATOM 822 N N . MET A 1 113 ? -2.210 3.732 -3.782 1.00 96.38 113 MET A N 1
ATOM 823 C CA . MET A 1 113 ? -1.972 4.191 -5.142 1.00 96.38 113 MET A CA 1
ATOM 824 C C . MET A 1 113 ? -0.513 3.938 -5.500 1.00 96.38 113 MET A C 1
ATOM 826 O O . MET A 1 113 ? 0.392 4.379 -4.792 1.00 96.38 113 MET A O 1
ATOM 830 N N . TYR A 1 114 ? -0.286 3.251 -6.611 1.00 97.19 114 TYR A N 1
ATOM 831 C CA . TYR A 1 114 ? 1.033 2.914 -7.126 1.00 97.19 114 TYR A CA 1
ATOM 832 C C . TYR A 1 114 ? 1.295 3.631 -8.438 1.00 97.19 114 TYR A C 1
ATOM 834 O O . TYR A 1 114 ? 0.399 3.756 -9.275 1.00 97.19 114 TYR A O 1
ATOM 842 N N . TYR A 1 115 ? 2.544 4.032 -8.651 1.00 96.75 115 TYR A N 1
ATOM 843 C CA . TYR A 1 115 ? 2.964 4.719 -9.868 1.00 96.75 115 TYR A CA 1
ATOM 844 C C . TYR A 1 115 ? 4.186 4.040 -10.490 1.00 96.75 115 TYR A C 1
ATOM 846 O O . TYR A 1 115 ? 5.053 3.558 -9.756 1.00 96.75 115 TYR A O 1
ATOM 854 N N . PRO A 1 116 ? 4.301 4.029 -11.832 1.00 95.88 116 PRO A N 1
ATOM 855 C CA . PRO A 1 116 ? 5.424 3.402 -12.527 1.00 95.88 116 PRO A CA 1
ATOM 856 C C . PRO A 1 116 ? 6.696 4.262 -12.553 1.00 95.88 116 PRO A C 1
ATOM 858 O O . PRO A 1 116 ? 7.735 3.820 -13.033 1.00 95.88 116 PRO A O 1
ATOM 861 N N . GLN A 1 117 ? 6.621 5.500 -12.062 1.00 96.00 117 GLN A N 1
ATOM 862 C CA . GLN A 1 117 ? 7.743 6.431 -11.942 1.00 96.00 117 GLN A CA 1
ATOM 863 C C . GLN A 1 117 ? 7.752 7.049 -10.540 1.00 96.00 117 GLN A C 1
ATOM 865 O O . GLN A 1 117 ? 6.682 7.117 -9.923 1.00 96.00 117 GLN A O 1
ATOM 870 N N . PRO A 1 118 ? 8.919 7.503 -10.042 1.00 96.75 118 PRO A N 1
ATOM 871 C CA . PRO A 1 118 ? 8.980 8.296 -8.824 1.00 96.75 118 PRO A CA 1
ATOM 872 C C . PRO A 1 118 ? 8.015 9.476 -8.894 1.00 96.75 118 PRO A C 1
ATOM 874 O O . PRO A 1 118 ? 7.876 10.118 -9.940 1.00 96.75 118 PRO A O 1
ATOM 877 N N . ARG A 1 119 ? 7.311 9.736 -7.795 1.00 93.69 119 ARG A N 1
ATOM 878 C CA . ARG A 1 119 ? 6.258 10.747 -7.755 1.00 93.69 119 ARG A CA 1
ATOM 879 C C . ARG A 1 119 ? 6.081 11.292 -6.350 1.00 93.69 119 ARG A C 1
ATOM 881 O O . ARG A 1 119 ? 5.738 10.546 -5.440 1.00 93.69 119 ARG A O 1
ATOM 888 N N . GLU A 1 120 ? 6.214 12.604 -6.217 1.00 89.50 120 GLU A N 1
ATOM 889 C CA . GLU A 1 120 ? 5.873 13.320 -4.990 1.00 89.50 120 GLU A CA 1
ATOM 890 C C . GLU A 1 120 ? 4.404 13.768 -4.991 1.00 89.50 120 GLU A C 1
ATOM 892 O O . GLU A 1 120 ? 3.868 14.144 -6.049 1.00 89.50 120 GLU A O 1
ATOM 897 N N . PRO A 1 121 ? 3.733 13.727 -3.826 1.00 84.69 121 PRO A N 1
ATOM 898 C CA . PRO A 1 121 ? 2.397 14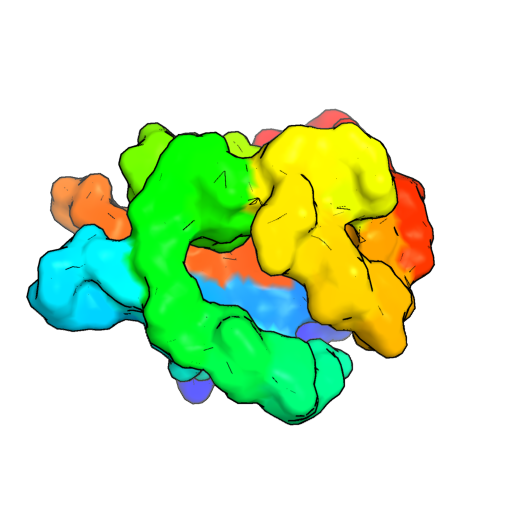.283 -3.689 1.00 84.69 121 PRO A CA 1
ATOM 899 C C . PRO A 1 121 ? 2.436 15.788 -3.936 1.00 84.69 121 PRO A C 1
ATOM 901 O O . PRO A 1 121 ? 3.255 16.505 -3.372 1.00 84.69 121 PRO A O 1
ATOM 904 N N . HIS A 1 122 ? 1.546 16.272 -4.800 1.00 81.69 122 HIS A N 1
ATOM 905 C CA . HIS A 1 122 ? 1.334 17.707 -4.974 1.00 81.69 122 HIS A CA 1
ATOM 906 C C . HIS A 1 122 ? 0.218 18.188 -4.039 1.00 81.69 122 HIS A C 1
ATOM 908 O O . HIS A 1 122 ? -0.606 17.397 -3.584 1.00 81.69 122 HIS A O 1
ATOM 914 N N . ASP A 1 123 ? 0.104 19.499 -3.820 1.00 72.38 123 ASP A N 1
ATOM 915 C CA . ASP A 1 123 ? -0.916 20.095 -2.935 1.00 72.38 123 ASP A CA 1
ATOM 916 C C . ASP A 1 123 ? -2.356 19.634 -3.210 1.00 72.38 123 ASP A C 1
ATOM 918 O O . ASP A 1 123 ? -3.200 19.633 -2.315 1.00 72.38 123 ASP A O 1
ATOM 922 N N . LYS A 1 124 ? -2.671 19.272 -4.459 1.00 68.94 124 LYS A N 1
ATOM 923 C CA . LYS A 1 124 ? -3.995 18.758 -4.841 1.00 68.94 124 LYS A CA 1
ATOM 924 C C . LYS A 1 124 ? -4.223 17.312 -4.395 1.00 68.94 124 LYS A C 1
ATOM 926 O O . LYS A 1 124 ? -5.366 16.956 -4.135 1.00 68.94 124 LYS A O 1
ATOM 931 N N . ASP A 1 125 ? -3.158 16.523 -4.298 1.00 69.94 125 ASP A N 1
ATOM 932 C CA . ASP A 1 125 ? -3.186 15.125 -3.866 1.00 69.94 125 ASP A CA 1
ATOM 933 C C . ASP A 1 125 ? -3.347 15.037 -2.335 1.00 69.94 125 ASP A C 1
ATOM 935 O O . ASP A 1 125 ? -4.047 14.167 -1.827 1.00 69.94 125 ASP A O 1
ATOM 939 N N . LEU A 1 126 ? -2.774 15.998 -1.597 1.00 65.00 126 LEU A N 1
ATOM 940 C CA . LEU A 1 126 ? -2.821 16.062 -0.128 1.00 65.00 126 LEU A CA 1
ATOM 941 C C . LEU A 1 126 ? -4.160 16.561 0.443 1.00 65.00 126 LEU A C 1
ATOM 943 O O . LEU A 1 126 ? -4.417 16.395 1.631 1.00 65.00 126 LEU A O 1
ATOM 947 N N . LYS A 1 127 ? -5.012 17.190 -0.377 1.00 55.12 127 LYS A N 1
ATOM 948 C CA . LYS A 1 127 ? -6.310 17.761 0.042 1.00 55.12 127 LYS A CA 1
ATOM 949 C C . LYS A 1 127 ? -7.496 16.804 -0.124 1.00 55.12 127 LYS A C 1
ATOM 951 O O . LYS A 1 127 ? -8.631 17.219 0.086 1.00 55.12 127 LYS A O 1
ATOM 956 N N . GLN A 1 128 ? -7.254 15.564 -0.551 1.00 49.88 128 GLN A N 1
ATOM 957 C CA . GLN A 1 128 ? -8.298 14.561 -0.807 1.00 49.88 128 GLN A CA 1
ATOM 958 C C . GLN A 1 128 ? -8.468 13.542 0.333 1.00 49.88 128 GLN A C 1
ATOM 960 O O . GLN A 1 128 ? -9.099 12.505 0.125 1.00 49.88 128 GLN A O 1
ATOM 965 N N . VAL A 1 129 ? -7.920 13.834 1.517 1.00 43.12 129 VAL A N 1
ATOM 966 C CA . VAL A 1 129 ? -8.023 13.000 2.727 1.00 43.12 129 VAL A CA 1
ATOM 967 C C . VAL A 1 129 ? -8.925 13.646 3.764 1.00 43.12 129 VAL A C 1
ATOM 969 O O . VAL A 1 129 ? -8.752 14.863 4.001 1.00 43.12 129 VAL A O 1
#

pLDDT: mean 93.59, std 9.11, range [43.12, 98.56]

Sequence (129 aa):
MLAAVVQTVERQSSTQMLGSILLLDTDGLHLRHGAGARLPAAYNKAIDGIEIGPEAGSCGTAAHTKQPVYVSDIATDPLWANFKNLALSHGLRACWSTPIFSSTGAVLGTFAMYYPQPREPHDKDLKQV

Radius of gyration: 13.33 Å; chains: 1; bounding box: 34×33×31 Å

Secondary structure (DSSP, 8-state):
-HHHHHHHHHHH-SS--EEEEEEEPTTSSEEEEEE-TTS-HHHHHHTTTEEP-TTSHHHHHHHHHTS-EEES-TTT-GGGTTTHHHHHHTT--EEEEEEEE-TTS-EEEEEEEEESS--PPPTTTTT--